Protein AF-A0A4D5R9R4-F1 (afdb_monomer_lite)

Radius of gyration: 23.71 Å; chains: 1; bounding box: 46×38×64 Å

Secondary structure (DSSP, 8-state):
----THHHHHHHHHHHHTT--------EEEEEEE-SSSS--HHHHHHHHHHHHSTT-GGGEEEEEEETTEEEEEEE--

Structure (mmCIF, N/CA/C/O backbone):
data_AF-A0A4D5R9R4-F1
#
_entry.id   AF-A0A4D5R9R4-F1
#
loop_
_atom_site.group_PDB
_atom_site.id
_atom_site.type_symbol
_atom_site.label_atom_id
_atom_site.label_alt_id
_atom_site.label_comp_id
_atom_site.label_asym_id
_atom_site.label_entity_id
_atom_site.label_seq_id
_atom_site.pdbx_PDB_ins_code
_atom_site.Cartn_x
_atom_site.Cartn_y
_atom_site.Cartn_z
_atom_site.occupancy
_atom_site.B_iso_or_equiv
_atom_site.auth_seq_id
_atom_site.auth_comp_id
_atom_site.auth_asym_id
_atom_site.auth_atom_id
_atom_site.pdbx_PDB_model_num
ATOM 1 N N . MET A 1 1 ? 33.451 -27.955 -50.768 1.00 45.22 1 MET A N 1
ATOM 2 C CA . MET A 1 1 ? 32.918 -26.636 -50.365 1.00 45.22 1 MET A CA 1
ATOM 3 C C . MET A 1 1 ? 33.107 -26.501 -48.862 1.00 45.22 1 MET A C 1
ATOM 5 O O . MET A 1 1 ? 32.479 -27.236 -48.116 1.00 45.22 1 MET A O 1
ATOM 9 N N . LYS A 1 2 ? 34.063 -25.676 -48.419 1.00 40.47 2 LYS A N 1
ATOM 10 C CA . LYS A 1 2 ? 34.310 -25.437 -46.991 1.00 40.47 2 LYS A CA 1
ATOM 11 C C . LYS A 1 2 ? 33.320 -24.365 -46.554 1.00 40.47 2 LYS A C 1
ATOM 13 O O . LYS A 1 2 ? 33.529 -23.191 -46.831 1.00 40.47 2 LYS A O 1
ATOM 18 N N . ILE A 1 3 ? 32.198 -24.792 -45.986 1.00 48.47 3 ILE A N 1
ATOM 19 C CA . ILE A 1 3 ? 31.224 -23.888 -45.379 1.00 48.47 3 ILE A CA 1
ATOM 20 C C . ILE A 1 3 ? 31.942 -23.269 -44.179 1.00 48.47 3 ILE A C 1
ATOM 22 O O . ILE A 1 3 ? 32.203 -23.941 -43.184 1.00 48.47 3 ILE A O 1
ATOM 26 N N . SER A 1 4 ? 32.386 -22.023 -44.344 1.00 42.69 4 SER A N 1
ATOM 27 C CA . SER A 1 4 ? 33.127 -21.279 -43.333 1.00 42.69 4 SER A CA 1
ATOM 28 C C . SER A 1 4 ? 32.289 -21.184 -42.063 1.00 42.69 4 SER A C 1
ATOM 30 O O . SER A 1 4 ? 31.250 -20.525 -42.046 1.00 42.69 4 SER A O 1
ATOM 32 N N . ALA A 1 5 ? 32.780 -21.809 -40.989 1.00 51.06 5 ALA A N 1
ATOM 33 C CA . ALA A 1 5 ? 32.198 -21.792 -39.643 1.00 51.06 5 ALA A CA 1
ATOM 34 C C . ALA A 1 5 ? 31.904 -20.371 -39.113 1.00 51.06 5 ALA A C 1
ATOM 36 O O . ALA A 1 5 ? 31.090 -20.193 -38.212 1.00 51.06 5 ALA A O 1
ATOM 37 N N . VAL A 1 6 ? 32.518 -19.354 -39.723 1.00 51.44 6 VAL A N 1
ATOM 38 C CA . VAL A 1 6 ? 32.303 -17.925 -39.467 1.00 51.44 6 VAL A CA 1
ATOM 39 C C . VAL A 1 6 ? 30.838 -17.504 -39.654 1.00 51.44 6 VAL A C 1
ATOM 41 O O . VAL A 1 6 ? 30.343 -16.697 -38.875 1.00 51.44 6 VAL A O 1
ATOM 44 N N . ALA A 1 7 ? 30.110 -18.079 -40.620 1.00 51.06 7 ALA A N 1
ATOM 45 C CA . ALA A 1 7 ? 28.721 -17.687 -40.884 1.00 51.06 7 ALA A CA 1
ATOM 46 C C . ALA A 1 7 ? 27.749 -18.107 -39.764 1.00 51.06 7 ALA A C 1
ATOM 48 O O . ALA A 1 7 ? 26.757 -17.424 -39.516 1.00 51.06 7 ALA A O 1
ATOM 49 N N . TYR A 1 8 ? 28.042 -19.205 -39.059 1.00 49.84 8 TYR A N 1
ATOM 50 C CA . TYR A 1 8 ? 27.178 -19.717 -37.991 1.00 49.84 8 TYR A CA 1
ATOM 51 C C . TYR A 1 8 ? 27.250 -18.869 -36.719 1.00 49.84 8 TYR A C 1
ATOM 53 O O . TYR A 1 8 ? 26.246 -18.700 -36.028 1.00 49.84 8 TYR A O 1
ATOM 61 N N . VAL A 1 9 ? 28.421 -18.298 -36.425 1.00 49.94 9 VAL A N 1
ATOM 62 C CA . VAL A 1 9 ? 28.622 -17.483 -35.220 1.00 49.94 9 VAL A CA 1
ATOM 63 C C . VAL A 1 9 ? 27.836 -16.173 -35.321 1.00 49.94 9 VAL A C 1
ATOM 65 O O . VAL A 1 9 ? 27.214 -15.758 -34.348 1.00 49.94 9 VAL A O 1
ATOM 68 N N . SER A 1 10 ? 27.775 -15.556 -36.506 1.00 51.84 10 SER A N 1
ATOM 69 C CA . SER A 1 10 ? 27.078 -14.277 -36.697 1.00 51.84 10 SER A CA 1
ATOM 70 C C . SER A 1 10 ? 25.560 -14.370 -36.512 1.00 51.84 10 SER A C 1
ATOM 72 O O . SER A 1 10 ? 24.960 -13.447 -35.969 1.00 51.84 10 SER A O 1
ATOM 74 N N . VAL A 1 11 ? 24.928 -15.481 -36.908 1.00 52.53 11 VAL A N 1
ATOM 75 C CA . VAL A 1 11 ? 23.467 -15.658 -36.778 1.00 52.53 11 VAL A CA 1
ATOM 76 C C . VAL A 1 11 ? 23.055 -15.892 -35.321 1.00 52.53 11 VAL A C 1
ATOM 78 O O . VAL A 1 11 ? 22.016 -15.397 -34.884 1.00 52.53 11 VAL A O 1
ATOM 81 N N . LEU A 1 12 ? 23.892 -16.587 -34.543 1.00 49.22 12 LEU A N 1
ATOM 82 C CA . LEU A 1 12 ? 23.61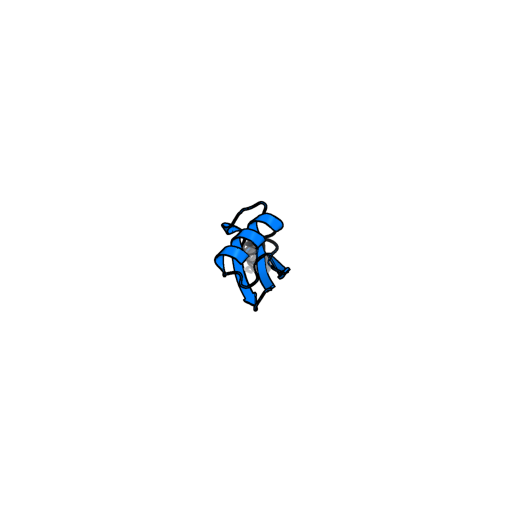5 -16.887 -33.135 1.00 49.22 12 LEU A CA 1
ATOM 83 C C . LEU A 1 12 ? 23.647 -15.627 -32.254 1.00 49.22 12 LEU A C 1
ATOM 85 O O . LEU A 1 12 ? 22.878 -15.518 -31.301 1.00 49.22 12 LEU A O 1
ATOM 89 N N . VAL A 1 13 ? 24.484 -14.645 -32.607 1.00 52.19 13 VAL A N 1
ATOM 90 C CA . VAL A 1 13 ? 24.578 -13.370 -31.878 1.00 52.19 13 VAL A CA 1
ATOM 91 C C . VAL A 1 13 ? 23.360 -12.474 -32.142 1.00 52.19 13 VAL A C 1
ATOM 93 O O . VAL A 1 13 ? 22.888 -11.816 -31.221 1.00 52.19 13 VAL A O 1
ATOM 96 N N . ILE A 1 14 ? 22.793 -12.475 -33.356 1.00 51.53 14 ILE A N 1
ATOM 97 C CA . ILE A 1 14 ? 21.660 -11.596 -33.713 1.00 51.53 14 ILE A CA 1
ATOM 98 C C . ILE A 1 14 ? 20.359 -12.019 -33.003 1.00 51.53 14 ILE A C 1
ATOM 100 O O . ILE A 1 14 ? 19.595 -11.163 -32.558 1.00 51.53 14 ILE A O 1
ATOM 104 N N . LEU A 1 15 ? 20.114 -13.324 -32.832 1.00 45.91 15 LEU A N 1
ATOM 105 C CA . LEU A 1 15 ? 18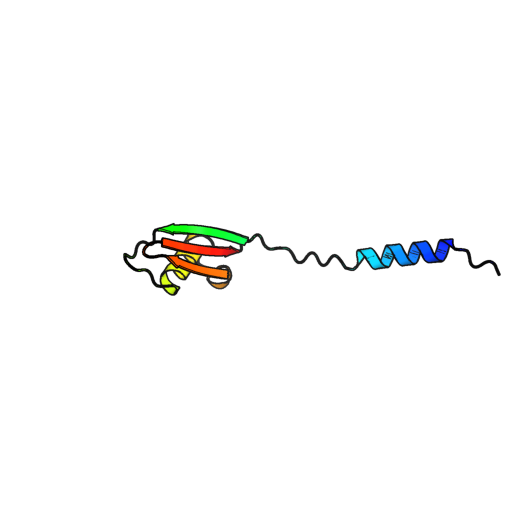.896 -13.834 -32.179 1.00 45.91 15 LEU A CA 1
ATOM 106 C C . LEU A 1 15 ? 18.831 -13.547 -30.666 1.00 45.91 15 LEU A C 1
ATOM 108 O O . LEU A 1 15 ? 17.735 -13.496 -30.108 1.00 45.91 15 LEU A O 1
ATOM 112 N N . LEU A 1 16 ? 19.967 -13.316 -30.000 1.00 47.19 16 LEU A N 1
ATOM 113 C CA . LEU A 1 16 ? 19.995 -13.007 -28.564 1.00 47.19 16 LEU A CA 1
ATOM 114 C C . LEU A 1 16 ? 19.543 -11.572 -28.242 1.00 47.19 16 LEU A C 1
ATOM 116 O O . LEU A 1 16 ? 19.049 -11.328 -27.144 1.00 47.19 16 LEU A O 1
ATOM 120 N N . PHE A 1 17 ? 19.648 -10.630 -29.186 1.00 46.44 17 PHE A N 1
ATOM 121 C CA . PHE A 1 17 ? 19.308 -9.221 -28.935 1.00 46.44 17 PHE A CA 1
ATOM 122 C C . PHE A 1 17 ? 17.806 -8.902 -29.026 1.00 46.44 17 PHE A C 1
ATOM 124 O O . PHE A 1 17 ? 17.371 -7.892 -28.480 1.00 46.44 17 PHE A O 1
ATOM 131 N N . VAL A 1 18 ? 16.990 -9.752 -29.662 1.00 46.06 18 VAL A N 1
ATOM 132 C CA . VAL A 1 18 ? 15.557 -9.467 -29.908 1.00 46.06 18 VAL A CA 1
ATOM 133 C C . VAL A 1 18 ? 14.676 -9.706 -28.669 1.00 46.06 18 VAL A C 1
ATOM 135 O O . VAL A 1 18 ? 13.549 -9.224 -28.604 1.00 46.06 18 VAL A O 1
ATOM 138 N N . SER A 1 19 ? 15.175 -10.414 -27.652 1.00 37.59 19 SER A N 1
ATOM 139 C CA . SER A 1 19 ? 14.340 -10.854 -26.520 1.00 37.59 19 SER A CA 1
ATOM 140 C C . SER A 1 19 ? 14.366 -9.927 -25.307 1.00 37.59 19 SER A C 1
ATOM 142 O O . SER A 1 19 ? 13.665 -10.196 -24.332 1.00 37.59 19 SER A O 1
ATOM 144 N N . ILE A 1 20 ? 15.116 -8.821 -25.343 1.00 50.88 20 ILE A N 1
ATOM 145 C CA . ILE A 1 20 ? 15.023 -7.800 -24.296 1.00 50.88 20 ILE A CA 1
ATOM 146 C C . ILE A 1 20 ? 13.802 -6.933 -24.612 1.00 50.88 20 ILE A C 1
ATOM 148 O O . ILE A 1 20 ? 13.903 -5.753 -24.935 1.00 50.88 20 ILE A O 1
ATOM 152 N N . GLN A 1 21 ? 12.613 -7.532 -24.497 1.00 40.59 21 GLN A N 1
ATOM 153 C CA . GLN A 1 21 ? 11.475 -6.771 -24.015 1.00 40.59 21 GLN A CA 1
ATOM 154 C C . GLN A 1 21 ? 11.923 -6.236 -22.656 1.00 40.59 21 GLN A C 1
ATOM 156 O O . GLN A 1 21 ? 11.865 -6.943 -21.649 1.00 40.59 21 GLN A O 1
ATOM 161 N N . GLN A 1 22 ? 12.426 -5.000 -22.627 1.00 39.88 22 GLN A N 1
ATOM 162 C CA . GLN A 1 22 ? 12.320 -4.170 -21.442 1.00 39.88 22 GLN A CA 1
ATOM 163 C C . GLN A 1 22 ? 10.820 -4.077 -21.173 1.00 39.88 22 GLN A C 1
ATOM 165 O O . GLN A 1 22 ? 10.135 -3.168 -21.623 1.00 39.88 22 GLN A O 1
ATOM 170 N N . THR A 1 23 ? 10.289 -5.087 -20.485 1.00 47.72 23 THR A N 1
ATOM 171 C CA . THR A 1 23 ? 9.131 -4.887 -19.640 1.00 47.72 23 THR A CA 1
ATOM 172 C C . THR A 1 23 ? 9.647 -3.872 -18.648 1.00 47.72 23 THR A C 1
ATOM 174 O O . THR A 1 23 ? 10.409 -4.222 -17.747 1.00 47.72 23 THR A O 1
ATOM 177 N N . GLU A 1 24 ? 9.388 -2.597 -18.930 1.00 46.59 24 GLU A N 1
ATOM 178 C CA . GLU A 1 24 ? 9.661 -1.502 -18.023 1.00 46.59 24 GLU A CA 1
ATOM 179 C C . GLU A 1 24 ? 9.061 -1.933 -16.690 1.00 46.59 24 GLU A C 1
ATOM 181 O O . GLU A 1 24 ? 7.840 -2.007 -16.531 1.00 46.59 24 GLU A O 1
ATOM 186 N N . ALA A 1 25 ? 9.918 -2.356 -15.762 1.00 53.00 25 ALA A N 1
ATOM 187 C CA . ALA A 1 25 ? 9.500 -2.696 -14.422 1.00 53.00 25 ALA 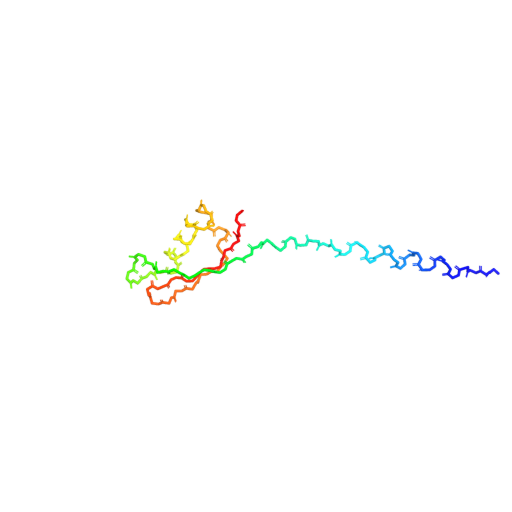A CA 1
ATOM 188 C C . ALA A 1 25 ? 9.118 -1.363 -13.798 1.00 53.00 25 ALA A C 1
ATOM 190 O O . ALA A 1 25 ? 9.966 -0.657 -13.252 1.00 53.00 25 ALA A O 1
ATOM 191 N N . VAL A 1 26 ? 7.863 -0.960 -14.003 1.00 65.00 26 VAL A N 1
ATOM 192 C CA . VAL A 1 26 ? 7.385 0.325 -13.526 1.00 65.00 26 VAL A CA 1
ATOM 193 C C . VAL A 1 26 ? 7.608 0.321 -12.017 1.00 65.00 26 VAL A C 1
ATOM 195 O O . VAL A 1 26 ? 7.110 -0.593 -11.352 1.00 65.00 26 VAL A O 1
ATOM 198 N N . PRO A 1 27 ? 8.394 1.266 -11.477 1.00 77.69 27 PRO A N 1
ATOM 199 C CA . PRO A 1 27 ? 8.893 1.167 -10.118 1.00 77.69 27 PRO A CA 1
ATOM 200 C C . PRO A 1 27 ? 7.725 1.056 -9.141 1.00 77.69 27 PRO A C 1
ATOM 202 O O . PRO A 1 27 ? 6.898 1.961 -9.018 1.00 77.69 27 PRO A O 1
ATOM 205 N N . GLU A 1 28 ? 7.635 -0.084 -8.462 1.00 89.12 28 GLU A N 1
ATOM 206 C CA . GLU A 1 28 ? 6.633 -0.319 -7.432 1.00 89.12 28 GLU A CA 1
ATOM 207 C C . GLU A 1 28 ? 7.219 0.048 -6.066 1.00 89.12 28 GLU A C 1
ATOM 209 O O . GLU A 1 28 ? 8.361 -0.291 -5.751 1.00 89.12 28 GLU A O 1
ATOM 214 N N . LYS A 1 29 ? 6.428 0.704 -5.219 1.00 88.62 29 LYS A N 1
ATOM 215 C CA . LYS A 1 29 ? 6.819 1.076 -3.860 1.00 88.62 29 LYS A CA 1
ATOM 216 C C . LYS A 1 29 ? 5.762 0.622 -2.865 1.00 88.62 29 LYS A C 1
ATOM 218 O O . LYS A 1 29 ? 4.568 0.805 -3.091 1.00 88.62 29 LYS A O 1
ATOM 223 N N . GLU A 1 30 ? 6.205 0.026 -1.764 1.00 92.31 30 GLU A N 1
ATOM 224 C CA . GLU A 1 30 ? 5.348 -0.331 -0.635 1.00 92.31 30 GLU A CA 1
ATOM 225 C C . GLU A 1 30 ? 5.523 0.689 0.489 1.00 92.31 30 GLU A C 1
ATOM 227 O O . GLU A 1 30 ? 6.638 1.091 0.823 1.00 92.31 30 GLU A O 1
ATOM 232 N N . VAL A 1 31 ? 4.408 1.138 1.056 1.00 92.19 31 VAL A N 1
ATOM 233 C CA . VAL A 1 31 ? 4.378 2.102 2.155 1.00 92.19 31 VAL A CA 1
ATOM 234 C C . VAL A 1 31 ? 3.351 1.670 3.187 1.00 92.19 31 VAL A C 1
ATOM 236 O O . VAL A 1 31 ? 2.279 1.173 2.845 1.00 92.19 31 VAL A O 1
ATOM 239 N N . THR A 1 32 ? 3.674 1.887 4.459 1.00 94.12 32 THR A N 1
ATOM 240 C CA . THR A 1 32 ? 2.740 1.710 5.573 1.00 94.12 32 THR A CA 1
ATOM 241 C C . THR A 1 32 ? 2.498 3.058 6.230 1.00 94.12 32 THR A C 1
ATOM 243 O O . THR A 1 32 ? 3.445 3.779 6.534 1.00 94.12 32 THR A O 1
ATOM 246 N N . PHE A 1 33 ? 1.235 3.405 6.443 1.00 91.94 33 PHE A N 1
ATOM 247 C CA . PHE A 1 33 ? 0.831 4.650 7.083 1.00 91.94 33 PHE A CA 1
ATOM 248 C C . PHE A 1 33 ? -0.334 4.406 8.040 1.00 91.94 33 PHE A C 1
ATOM 250 O O . PHE A 1 33 ? -1.126 3.481 7.858 1.00 91.94 33 PHE A O 1
ATOM 257 N N . GLN A 1 34 ? -0.443 5.242 9.068 1.00 92.50 34 GLN A N 1
ATOM 258 C CA . GLN A 1 34 ? -1.587 5.218 9.973 1.00 92.50 34 GLN A CA 1
ATOM 259 C C . GLN A 1 34 ? -2.800 5.842 9.277 1.00 92.50 34 GLN A C 1
ATOM 261 O O . GLN A 1 34 ? -2.685 6.914 8.673 1.00 92.50 34 GLN A O 1
ATOM 266 N N . SER A 1 35 ? -3.945 5.162 9.320 1.00 87.56 35 SER A N 1
ATOM 267 C CA . SER A 1 35 ? -5.176 5.701 8.754 1.00 87.56 35 SER A CA 1
ATOM 268 C C . SER A 1 35 ? -5.793 6.732 9.685 1.00 87.56 35 SER A C 1
ATOM 270 O O . SER A 1 35 ? -5.735 6.606 10.904 1.00 87.56 35 SER A O 1
ATOM 272 N N . SER A 1 36 ? -6.462 7.731 9.113 1.00 84.81 36 SER A N 1
ATOM 273 C CA . SER A 1 36 ? -7.267 8.675 9.895 1.00 84.81 36 SER A CA 1
ATOM 274 C C . SER A 1 36 ? -8.512 8.035 10.527 1.00 84.81 36 SER A C 1
ATOM 276 O O . SER A 1 36 ? -9.136 8.644 11.394 1.00 84.81 36 SER A O 1
ATOM 278 N N . LYS A 1 37 ? -8.898 6.820 10.111 1.00 85.19 37 LYS A N 1
ATOM 279 C CA . LYS A 1 37 ? -10.002 6.065 10.718 1.00 85.19 37 LYS A CA 1
ATOM 280 C C . LYS A 1 37 ? -9.484 5.091 11.776 1.00 85.19 37 LYS A C 1
ATOM 282 O O . LYS A 1 37 ? -8.498 4.403 11.559 1.00 85.19 37 LYS A O 1
ATOM 287 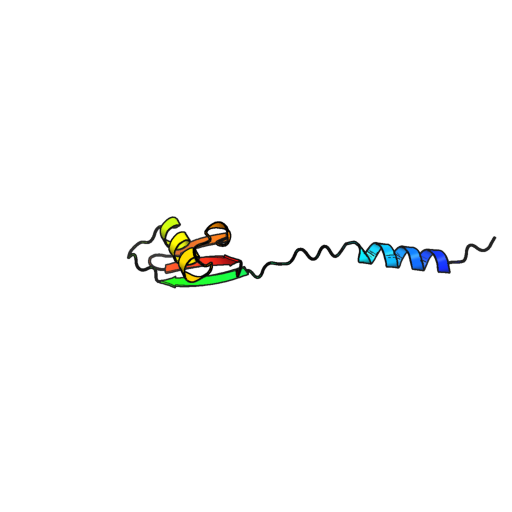N N . LYS A 1 38 ? -10.233 4.955 12.877 1.00 79.81 38 LYS A N 1
ATOM 288 C CA . LYS A 1 38 ? -9.944 4.013 13.981 1.00 79.81 38 LYS A CA 1
ATOM 289 C C . LYS A 1 38 ? -10.042 2.533 13.565 1.00 79.81 38 LYS A C 1
ATOM 291 O O . LYS A 1 38 ? -9.454 1.680 14.216 1.00 79.81 38 LYS A O 1
ATOM 296 N N . LYS A 1 39 ? -10.805 2.240 12.505 1.00 86.69 39 LYS A N 1
ATOM 297 C CA . LYS A 1 39 ? -10.898 0.944 11.811 1.00 86.69 39 LYS A CA 1
ATOM 298 C C . LYS A 1 39 ? -11.120 1.217 10.316 1.00 86.69 39 LYS A C 1
ATOM 300 O O . LYS A 1 39 ? -12.270 1.361 9.907 1.00 86.69 39 LYS A O 1
ATOM 305 N N . PRO A 1 40 ? -10.059 1.437 9.526 1.00 87.62 40 PRO A N 1
ATOM 306 C CA . PRO A 1 40 ? -10.181 1.676 8.098 1.00 87.62 40 PRO A CA 1
ATOM 307 C C . PRO A 1 40 ? -10.504 0.383 7.356 1.00 87.62 40 PRO A C 1
ATOM 309 O O . PRO A 1 40 ? -9.905 -0.658 7.605 1.00 87.62 40 PRO A O 1
ATOM 312 N N . ASP A 1 41 ? -11.403 0.456 6.383 1.00 92.50 41 ASP A N 1
ATOM 313 C CA . ASP A 1 41 ? -11.616 -0.655 5.467 1.00 92.50 41 ASP A CA 1
ATOM 314 C C . ASP A 1 41 ? -10.554 -0.665 4.362 1.00 92.50 41 ASP A C 1
ATOM 316 O O . ASP A 1 41 ? -9.896 0.338 4.063 1.00 92.50 41 ASP A O 1
ATOM 320 N N . LYS A 1 42 ? -10.434 -1.793 3.655 1.00 91.81 42 LYS A N 1
ATOM 321 C CA . LYS A 1 42 ? -9.518 -1.919 2.508 1.00 91.81 42 LYS A CA 1
ATOM 322 C C . LYS A 1 42 ? -9.743 -0.815 1.465 1.00 91.81 42 LYS A C 1
ATOM 324 O O . LYS A 1 42 ? -8.784 -0.327 0.870 1.00 91.81 42 LYS A O 1
ATOM 329 N N . ASN A 1 43 ? -10.996 -0.408 1.254 1.00 93.00 43 ASN A N 1
ATOM 330 C CA . ASN A 1 43 ? -11.343 0.660 0.316 1.00 93.00 43 ASN A CA 1
ATOM 331 C C . ASN A 1 43 ? -10.895 2.045 0.814 1.00 93.00 43 ASN A C 1
ATOM 333 O O . ASN A 1 43 ? -10.405 2.846 0.020 1.00 93.00 43 ASN A O 1
ATOM 337 N N . ASP A 1 44 ? -11.004 2.314 2.119 1.00 92.50 44 ASP A N 1
ATOM 338 C CA . ASP A 1 44 ? -10.501 3.555 2.718 1.00 92.50 44 ASP A CA 1
ATOM 339 C C . ASP A 1 44 ? -8.980 3.642 2.580 1.00 92.50 44 ASP A C 1
ATOM 341 O O . ASP A 1 44 ? -8.463 4.625 2.050 1.00 92.50 44 ASP A O 1
ATOM 345 N N . CYS A 1 45 ? -8.270 2.570 2.947 1.00 93.25 45 CYS A N 1
ATOM 346 C CA . CYS A 1 45 ? -6.821 2.480 2.782 1.00 93.25 45 CYS A CA 1
ATOM 347 C C . CYS A 1 45 ? -6.393 2.649 1.315 1.00 93.25 45 CYS A C 1
ATOM 349 O O . CYS A 1 45 ? -5.400 3.320 1.035 1.00 93.25 45 CYS A O 1
ATOM 351 N N . LYS A 1 46 ? -7.146 2.079 0.361 1.00 93.88 46 LYS A N 1
ATOM 352 C CA . LYS A 1 46 ? -6.861 2.225 -1.074 1.00 93.88 46 LYS A CA 1
ATOM 353 C C . LYS A 1 46 ? -7.006 3.672 -1.538 1.00 93.88 46 LYS A C 1
ATOM 355 O O . LYS A 1 46 ? -6.130 4.165 -2.243 1.00 93.88 46 LYS A O 1
ATOM 360 N N . LYS A 1 47 ? -8.081 4.354 -1.138 1.00 93.94 47 LYS A N 1
ATOM 361 C CA . LYS A 1 47 ? -8.329 5.760 -1.491 1.00 93.94 47 LYS A CA 1
ATOM 362 C C . LYS A 1 47 ? -7.291 6.694 -0.880 1.00 93.94 47 LYS A C 1
ATOM 364 O O . LYS A 1 47 ? -6.764 7.551 -1.583 1.00 93.94 47 LYS A O 1
ATOM 369 N N . GLU A 1 48 ? -6.967 6.502 0.395 1.00 93.94 48 GLU A N 1
ATOM 370 C CA . GLU A 1 48 ? -5.917 7.252 1.091 1.00 93.94 48 GLU A CA 1
ATOM 371 C C . GLU A 1 48 ? -4.553 7.060 0.424 1.00 93.94 48 GLU A C 1
ATOM 373 O O . GLU A 1 48 ? -3.865 8.036 0.122 1.00 93.94 48 GLU A O 1
ATOM 378 N N . CYS A 1 49 ? -4.191 5.809 0.125 1.00 93.62 49 CYS A N 1
ATOM 379 C CA . CYS A 1 49 ? -2.957 5.494 -0.584 1.00 93.62 49 CYS A CA 1
ATOM 380 C C . CYS A 1 49 ? -2.921 6.170 -1.957 1.00 93.62 49 CYS A C 1
ATOM 382 O O . CYS A 1 49 ? -1.940 6.830 -2.303 1.00 93.62 49 CYS A O 1
ATOM 384 N N . ALA A 1 50 ? -4.018 6.074 -2.714 1.00 94.06 50 ALA A N 1
ATOM 385 C CA . ALA A 1 50 ? -4.079 6.669 -4.034 1.00 94.06 50 ALA A CA 1
ATOM 386 C C . ALA A 1 50 ? -3.901 8.189 -3.965 1.00 94.06 50 ALA A C 1
ATOM 388 O O . ALA A 1 50 ? -3.094 8.751 -4.707 1.00 94.06 50 ALA A O 1
ATOM 389 N N . LYS A 1 51 ? -4.605 8.838 -3.031 1.00 93.69 51 LYS A N 1
ATOM 390 C CA . LYS A 1 51 ? -4.563 10.284 -2.798 1.00 93.69 51 LYS A CA 1
ATOM 391 C C . LYS A 1 51 ? -3.168 10.772 -2.402 1.00 93.69 51 LYS A C 1
ATOM 393 O O . LYS A 1 51 ? -2.742 11.804 -2.905 1.00 93.69 51 LYS A O 1
ATOM 398 N N . LYS A 1 52 ? -2.459 10.045 -1.531 1.00 91.25 52 LYS A N 1
ATOM 399 C CA . LYS A 1 52 ? -1.131 10.447 -1.036 1.00 91.25 52 LYS A CA 1
ATOM 400 C C . LYS A 1 52 ? 0.001 10.160 -2.021 1.00 91.25 52 LYS A C 1
ATOM 402 O O . LYS A 1 52 ? 0.924 10.959 -2.113 1.00 91.25 52 LYS A O 1
ATOM 407 N N . TYR A 1 53 ? -0.054 9.033 -2.731 1.00 91.00 53 TYR A N 1
ATOM 408 C CA . TYR A 1 53 ? 1.121 8.498 -3.428 1.00 91.00 53 TYR A CA 1
ATOM 409 C C . TYR A 1 53 ? 0.973 8.372 -4.946 1.00 91.00 53 TYR A C 1
ATOM 411 O O . TYR A 1 53 ? 1.973 8.255 -5.647 1.00 91.00 53 TYR A O 1
ATOM 419 N N . THR A 1 54 ? -0.255 8.416 -5.467 1.00 91.62 54 THR A N 1
ATOM 420 C CA . THR A 1 54 ? -0.534 8.235 -6.906 1.00 91.62 54 THR A CA 1
ATOM 421 C C . THR A 1 54 ? -1.380 9.365 -7.494 1.00 91.62 54 THR A C 1
ATOM 423 O O . THR A 1 54 ? -2.045 9.168 -8.506 1.00 91.62 54 THR A O 1
AT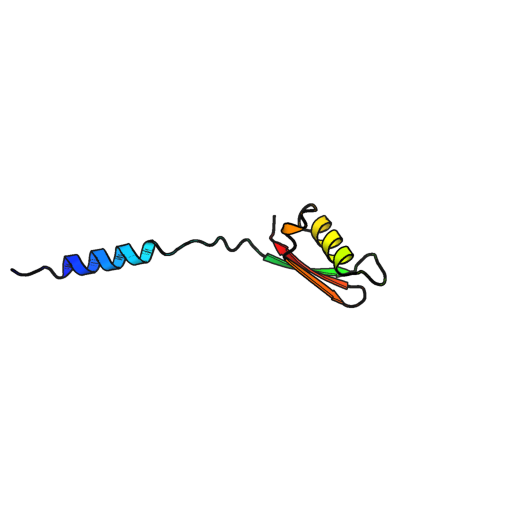OM 426 N N . LEU A 1 55 ? -1.420 10.536 -6.845 1.00 90.56 55 LEU A N 1
ATOM 427 C CA . LEU A 1 55 ? -2.230 11.692 -7.271 1.00 90.56 55 LEU A CA 1
ATOM 428 C C . LEU A 1 55 ? -3.737 11.376 -7.418 1.00 90.56 55 LEU A C 1
ATOM 430 O O . LEU A 1 55 ? -4.436 11.962 -8.236 1.00 90.56 55 LEU A O 1
ATOM 434 N N . GLY A 1 56 ? -4.248 10.424 -6.633 1.00 90.75 56 GLY A N 1
ATOM 435 C CA . GLY A 1 56 ? -5.639 9.959 -6.683 1.00 90.75 56 GLY A CA 1
ATOM 436 C C . GLY A 1 56 ? -5.914 8.815 -7.670 1.00 90.75 56 GLY A C 1
ATOM 437 O O . GLY A 1 56 ? -7.053 8.357 -7.754 1.00 90.75 56 GLY A O 1
ATOM 438 N N . ILE A 1 57 ? -4.904 8.304 -8.381 1.00 91.88 57 ILE A N 1
ATOM 439 C CA . ILE A 1 57 ? -5.072 7.267 -9.407 1.00 91.88 57 ILE A CA 1
ATOM 440 C C . ILE A 1 57 ? -5.173 5.869 -8.772 1.00 91.88 57 ILE A C 1
ATOM 442 O O . ILE A 1 57 ? -4.185 5.184 -8.518 1.00 91.88 57 ILE A O 1
ATOM 446 N N . LEU A 1 58 ? -6.404 5.391 -8.574 1.00 90.69 58 LEU A N 1
ATOM 447 C CA . LEU A 1 58 ? -6.679 4.086 -7.953 1.00 90.69 58 LEU A CA 1
ATOM 448 C C . LEU A 1 58 ? -6.109 2.879 -8.718 1.00 90.69 58 LEU A C 1
ATOM 450 O O . LEU A 1 58 ? -5.892 1.837 -8.096 1.00 90.69 58 LEU A O 1
ATOM 454 N N . SER A 1 59 ? -5.896 2.986 -10.034 1.00 90.50 59 SER A N 1
ATOM 455 C CA . SER A 1 59 ? -5.303 1.919 -10.857 1.00 90.50 59 SER A CA 1
ATOM 456 C C . SER A 1 59 ? -3.805 1.741 -10.608 1.00 90.50 59 SER A C 1
ATOM 458 O O . SER A 1 59 ? -3.305 0.632 -10.762 1.00 90.50 59 SER A O 1
ATOM 460 N N . LYS A 1 60 ? -3.106 2.790 -10.150 1.00 89.81 60 LYS A N 1
ATOM 461 C CA . LYS A 1 60 ? -1.697 2.713 -9.741 1.00 89.81 60 LYS A CA 1
ATOM 462 C C . LYS A 1 60 ? -1.534 2.097 -8.346 1.00 89.81 60 LYS A C 1
ATOM 464 O O . LYS A 1 60 ? -0.419 1.773 -7.962 1.00 89.81 60 LYS A O 1
ATOM 469 N N . VAL A 1 61 ? -2.611 1.887 -7.580 1.00 93.12 61 VAL A N 1
ATOM 470 C CA . VAL A 1 61 ? -2.564 1.157 -6.300 1.00 93.12 61 VAL A CA 1
ATOM 471 C C . VAL A 1 61 ? -2.807 -0.331 -6.544 1.00 93.12 61 VAL A C 1
ATOM 473 O O . VAL A 1 61 ? -3.940 -0.758 -6.783 1.00 93.12 61 VAL A O 1
ATOM 476 N N . LEU A 1 62 ? -1.736 -1.115 -6.445 1.00 92.06 62 LEU A N 1
ATOM 477 C CA . LEU A 1 62 ? -1.678 -2.524 -6.828 1.00 92.06 62 LEU A CA 1
ATOM 478 C C . LEU A 1 62 ? -2.253 -3.429 -5.737 1.00 92.06 62 LEU A C 1
ATOM 480 O O . LEU A 1 62 ? -3.157 -4.227 -5.982 1.00 92.06 62 LEU A O 1
ATOM 484 N N . THR A 1 63 ? -1.777 -3.269 -4.502 1.00 92.75 63 THR A N 1
ATOM 485 C CA . THR A 1 63 ? -2.244 -4.046 -3.348 1.00 92.75 63 THR A CA 1
ATOM 486 C C . THR A 1 63 ? -2.416 -3.171 -2.120 1.00 92.75 63 THR A C 1
ATOM 488 O O . THR A 1 63 ? -1.751 -2.155 -1.943 1.00 92.75 63 THR A O 1
ATOM 491 N N . VAL A 1 64 ? -3.357 -3.571 -1.264 1.00 94.38 64 VAL A N 1
ATOM 492 C CA . VAL A 1 64 ? -3.673 -2.892 -0.005 1.00 94.38 64 VAL A CA 1
ATOM 493 C C . VAL A 1 64 ? -3.936 -3.945 1.060 1.00 94.38 64 VAL A C 1
ATOM 495 O O . VAL A 1 64 ? -4.728 -4.866 0.835 1.00 94.38 64 VAL A O 1
ATOM 498 N N . ARG A 1 65 ? -3.289 -3.790 2.212 1.00 93.75 65 ARG A N 1
ATOM 499 C CA . ARG A 1 65 ? -3.477 -4.578 3.428 1.00 93.75 65 ARG A CA 1
ATOM 500 C C . ARG A 1 65 ? -3.865 -3.643 4.566 1.00 93.75 65 ARG A C 1
ATOM 502 O O . ARG A 1 65 ? -3.296 -2.564 4.712 1.00 93.75 65 ARG A O 1
ATOM 509 N N . VAL A 1 66 ? -4.833 -4.077 5.359 1.00 93.44 66 VAL A N 1
ATOM 510 C CA . VAL A 1 66 ? -5.275 -3.377 6.565 1.00 93.44 66 VAL A CA 1
ATOM 511 C C . VAL A 1 66 ? -4.735 -4.141 7.761 1.00 93.44 66 VAL A C 1
ATOM 513 O O . VAL A 1 66 ? -4.888 -5.359 7.820 1.00 93.44 66 VAL A O 1
ATOM 516 N N . GLN A 1 67 ? -4.101 -3.436 8.688 1.00 90.00 67 GLN A N 1
ATOM 517 C CA . GLN A 1 67 ? -3.612 -3.974 9.952 1.00 90.00 67 GLN A CA 1
ATOM 518 C C . GLN A 1 67 ? -4.094 -3.060 11.076 1.00 90.00 67 GLN A C 1
ATOM 520 O O . GLN A 1 67 ? -3.468 -2.041 11.341 1.00 90.00 67 GLN A O 1
ATOM 525 N N . GLU A 1 68 ? -5.220 -3.414 11.698 1.00 88.38 68 GLU A N 1
ATOM 526 C CA . GLU A 1 68 ? -5.878 -2.620 12.747 1.00 88.38 68 GLU A CA 1
ATOM 527 C C . GLU A 1 68 ? -6.150 -1.169 12.323 1.00 88.38 68 GLU A C 1
ATOM 529 O O . GLU A 1 68 ? -7.099 -0.940 11.581 1.00 88.38 68 GLU A O 1
ATOM 534 N N . ASP A 1 69 ? -5.343 -0.204 12.771 1.00 89.25 69 ASP A N 1
ATOM 535 C CA . ASP A 1 69 ? -5.423 1.224 12.439 1.00 89.25 69 ASP A CA 1
ATOM 536 C C . ASP A 1 69 ? -4.415 1.657 11.352 1.00 89.25 69 ASP A C 1
ATOM 538 O O . ASP A 1 69 ? -4.362 2.825 10.955 1.00 89.25 69 ASP A O 1
ATOM 542 N N . LYS A 1 70 ? -3.614 0.719 10.837 1.00 91.44 70 LYS A N 1
ATOM 543 C CA . LYS A 1 70 ? -2.589 0.946 9.815 1.00 91.44 70 LYS A CA 1
ATOM 544 C C . LYS A 1 70 ? -3.013 0.398 8.458 1.00 91.44 70 LYS A C 1
ATOM 546 O O . LYS A 1 70 ? -3.606 -0.672 8.329 1.00 91.44 70 LYS A O 1
ATOM 551 N N . CYS A 1 71 ? -2.632 1.127 7.421 1.00 93.31 71 CYS A N 1
ATOM 552 C CA . CYS A 1 71 ? -2.790 0.747 6.029 1.00 93.31 71 CYS A CA 1
ATOM 553 C C . CYS A 1 71 ? -1.409 0.516 5.419 1.00 93.31 71 CYS A C 1
ATOM 555 O O . CYS A 1 71 ? -0.575 1.421 5.411 1.00 93.31 71 CYS A O 1
ATOM 557 N N . THR A 1 72 ? -1.183 -0.661 4.849 1.00 94.62 72 THR A N 1
ATOM 558 C CA . THR A 1 72 ? -0.032 -0.929 3.984 1.00 94.62 72 THR A CA 1
ATOM 559 C C . THR A 1 72 ? -0.520 -0.978 2.546 1.00 94.62 72 THR A C 1
ATOM 561 O O . THR A 1 72 ? -1.479 -1.689 2.246 1.00 94.62 72 THR A O 1
ATOM 564 N N . CYS A 1 73 ? 0.109 -0.239 1.640 1.00 94.50 73 CYS A N 1
ATOM 565 C CA . CYS A 1 73 ? -0.211 -0.314 0.223 1.00 94.50 73 CYS A CA 1
ATOM 566 C C . CYS A 1 73 ? 1.040 -0.395 -0.643 1.00 94.50 73 CYS A C 1
ATOM 568 O O . CYS A 1 73 ? 2.046 0.256 -0.364 1.00 94.50 73 CYS A O 1
ATOM 570 N N 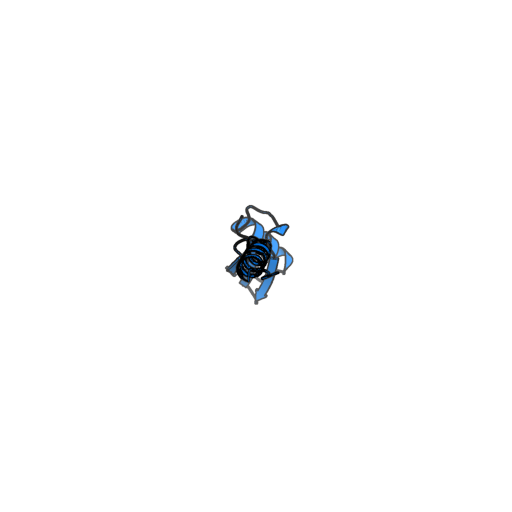. LYS A 1 74 ? 0.936 -1.169 -1.723 1.00 94.69 74 LYS A N 1
ATOM 571 C CA . LYS A 1 74 ? 1.904 -1.198 -2.813 1.00 94.69 74 LYS A CA 1
ATOM 572 C C . LYS A 1 74 ? 1.325 -0.419 -3.982 1.00 94.69 74 LYS A C 1
ATOM 574 O O . LYS A 1 74 ? 0.193 -0.681 -4.400 1.00 94.69 74 LYS A O 1
ATOM 579 N N . TYR A 1 75 ? 2.078 0.540 -4.493 1.00 93.12 75 TYR A N 1
ATOM 580 C CA . TYR A 1 75 ? 1.661 1.376 -5.606 1.00 93.12 75 TYR A CA 1
ATOM 581 C C . TYR A 1 75 ? 2.765 1.507 -6.646 1.00 93.12 75 TYR A C 1
ATOM 583 O O . TYR A 1 75 ? 3.946 1.343 -6.355 1.00 93.12 75 TYR A O 1
ATOM 591 N N . GLN A 1 76 ? 2.356 1.812 -7.863 1.00 91.19 76 GLN A N 1
ATOM 592 C CA . GLN A 1 76 ? 3.223 2.120 -8.978 1.00 91.19 76 GLN A CA 1
ATOM 593 C C . GLN A 1 76 ? 3.546 3.617 -8.944 1.00 91.19 76 GLN A C 1
ATOM 595 O O . GLN A 1 76 ? 2.629 4.446 -8.925 1.00 91.19 76 GLN A O 1
ATOM 600 N N . VAL A 1 77 ? 4.834 3.958 -8.864 1.00 81.94 77 VAL A N 1
ATOM 601 C CA . VAL A 1 77 ? 5.290 5.353 -8.818 1.00 81.94 77 VAL A CA 1
ATOM 602 C C . VAL A 1 77 ? 4.843 6.049 -10.107 1.00 81.94 77 VAL A C 1
ATOM 604 O O . VAL A 1 77 ? 5.032 5.480 -11.186 1.00 81.94 77 VAL A O 1
ATOM 607 N N . PRO A 1 78 ? 4.161 7.204 -9.998 1.00 68.81 78 PRO A N 1
ATOM 608 C CA . PRO A 1 78 ? 3.495 7.801 -11.133 1.00 68.81 78 PRO A CA 1
ATOM 609 C C . PRO A 1 78 ? 4.420 8.401 -12.179 1.00 68.81 78 PRO A C 1
ATOM 611 O O . PRO A 1 78 ? 5.525 8.863 -11.821 1.00 68.81 78 PRO A O 1
#

Sequence (78 aa):
MKISAVAYVSVLVILLFVSIQQTEAVPEKEVTFQSSKKKPDKNDCKKECAKKYTLGILSKVLTVRVQEDKCTCKYQVP

Organism: Scolopendra viridis (NCBI:txid118503)

pLDDT: mean 76.4, std 20.52, range [37.59, 94.69]

Foldseek 3Di:
DPPPPVVVVVVVVVVVPPPPPCPVPQDKDKDKDFAPDQADDQVSLLQVCCVPFVVRPSVQWDDWDDDRRMIITIGGHD